Protein 6TOC (pdb70)

Secondary structure (P-SEA, 3-state):
caaaaaaaaaaaaaaaaaaaaaaaaaaaaaaaaaaaaaaaaac/caaaaaaaaaaaaaaaaaaaaaaaaaaaaaaaaaaaaaaaaacc

Structure (mmCIF, N/CA/C/O backbone):
data_6TOC
#
_entry.id   6TOC
#
_cell.length_a   31.523
_cell.length_b   31.523
_cell.length_c   81.599
_cell.angle_alpha   90.000
_cell.angle_beta   90.000
_cell.angle_gamma   90.000
#
_symmetry.space_group_name_H-M   'P 42'
#
loop_
_entity.id
_entity.type
_entity.pdbx_description
1 polymer 'Protein PHOSPHATE STARVATION RESPONSE 1'
2 water water
#
loop_
_atom_site.group_PDB
_atom_site.id
_atom_site.type_symbol
_atom_site.label_atom_id
_atom_site.label_alt_id
_atom_site.label_comp_id
_atom_site.label_asym_id
_atom_site.label_entity_id
_atom_site.label_seq_id
_atom_site.pdbx_PDB_ins_code
_atom_site.Cartn_x
_atom_site.Cartn_y
_atom_site.Cartn_z
_atom_site.occupancy
_atom_site.B_iso_or_equiv
_atom_site.auth_seq_id
_atom_site.auth_comp_id
_atom_site.auth_asym_id
_atom_site.auth_atom_id
_atom_site.pdbx_PDB_model_num
ATOM 1 N N . GLY A 1 34 ? 22.144 2.184 -29.220 1.000 45.365 312 GLY AAA N 1
ATOM 2 C CA . GLY A 1 34 ? 20.907 2.297 -28.410 1.000 44.367 312 GLY AAA CA 1
ATOM 3 C C . GLY A 1 34 ? 20.824 1.239 -27.319 1.000 44.026 312 GLY AAA C 1
ATOM 4 O O . GLY A 1 34 ? 20.966 1.591 -26.134 1.000 42.626 312 GLY AAA O 1
ATOM 5 N N . ILE A 1 35 ? 20.553 -0.013 -27.695 1.000 42.316 313 ILE AAA N 1
ATOM 6 C CA . ILE A 1 35 ? 20.210 -1.105 -26.733 1.000 42.383 313 ILE AAA CA 1
ATOM 7 C C . ILE A 1 35 ? 21.436 -1.444 -25.882 1.000 37.406 313 ILE AAA C 1
ATOM 8 O O . ILE A 1 35 ? 21.269 -1.734 -24.685 1.000 35.457 313 ILE AAA O 1
ATOM 13 N N . THR A 1 36 ? 22.626 -1.412 -26.475 1.000 37.578 314 THR AAA N 1
ATOM 14 C CA . THR A 1 36 ? 23.910 -1.721 -25.791 1.000 39.885 314 THR AAA CA 1
ATOM 15 C C . THR A 1 36 ? 24.030 -0.847 -24.540 1.000 37.602 314 THR AAA C 1
ATOM 16 O O . THR A 1 36 ? 24.324 -1.387 -23.457 1.000 35.057 314 THR AAA O 1
ATOM 20 N N . GLU A 1 37 ? 23.798 0.461 -24.691 1.000 35.662 315 GLU AAA N 1
ATOM 21 C CA . GLU A 1 37 ? 23.915 1.457 -23.599 1.000 34.379 315 GLU AAA CA 1
ATOM 22 C C . GLU A 1 37 ? 22.796 1.225 -22.573 1.000 32.817 315 GLU AAA C 1
ATOM 23 O O . GLU A 1 37 ? 23.086 1.275 -21.387 1.000 29.855 315 GLU AAA O 1
ATOM 29 N N . ALA A 1 38 ? 21.570 0.933 -23.004 1.000 32.766 316 ALA AAA N 1
ATOM 30 C CA . ALA A 1 38 ? 20.446 0.640 -22.083 1.000 33.526 316 ALA AAA CA 1
ATOM 31 C C . ALA A 1 38 ? 20.825 -0.542 -21.173 1.000 32.711 316 ALA AAA C 1
ATOM 32 O O . ALA A 1 38 ? 20.553 -0.493 -19.948 1.000 31.813 316 ALA AAA O 1
ATOM 34 N N . LEU A 1 39 ? 21.469 -1.563 -21.740 1.000 33.846 317 LEU AAA N 1
ATOM 35 C CA . LEU A 1 39 ? 21.894 -2.780 -21.001 1.000 36.315 317 LEU AAA CA 1
ATOM 36 C C . LEU A 1 39 ? 23.005 -2.425 -20.015 1.000 35.467 317 LEU AAA C 1
ATOM 37 O O . LEU A 1 39 ? 22.947 -2.916 -18.888 1.000 35.908 317 LEU AAA O 1
ATOM 42 N N . ARG A 1 40 ? 23.974 -1.602 -20.427 1.000 36.843 318 ARG AAA N 1
ATOM 43 C CA . ARG A 1 40 ? 25.070 -1.110 -19.552 1.000 37.233 318 ARG AAA CA 1
ATOM 44 C C . ARG A 1 40 ? 24.439 -0.430 -18.328 1.000 34.476 318 ARG AAA C 1
ATOM 45 O O . ARG A 1 40 ? 24.823 -0.767 -17.200 1.000 31.960 318 ARG AAA O 1
ATOM 53 N N . LEU A 1 41 ? 23.492 0.484 -18.548 1.000 32.516 319 LEU AAA N 1
ATOM 54 C CA . LEU A 1 41 ? 22.819 1.232 -17.458 1.000 31.207 319 LEU AAA CA 1
ATOM 55 C C . LEU A 1 41 ? 21.968 0.286 -16.599 1.000 30.460 319 LEU AAA C 1
ATOM 56 O O . LEU A 1 41 ? 21.936 0.487 -15.379 1.000 28.518 319 LEU AAA O 1
ATOM 61 N N . GLN A 1 42 ? 21.321 -0.712 -17.202 1.000 30.527 320 GLN AAA N 1
ATOM 62 C CA . GLN A 1 42 ? 20.537 -1.737 -16.460 1.000 32.223 320 GLN AAA CA 1
ATOM 63 C C . GLN A 1 42 ? 21.455 -2.491 -15.496 1.000 31.491 320 GLN AAA C 1
ATOM 64 O O . GLN A 1 42 ? 21.070 -2.692 -14.331 1.000 32.980 320 GLN AAA O 1
ATOM 70 N N . MET A 1 43 ? 22.639 -2.883 -15.953 1.000 34.362 321 MET AAA N 1
ATOM 71 C CA . MET A 1 43 ? 23.644 -3.621 -15.145 1.000 35.724 321 MET AAA CA 1
ATOM 72 C C . MET A 1 43 ? 24.067 -2.754 -13.947 1.000 32.917 321 MET AAA C 1
ATOM 73 O O . MET A 1 43 ? 24.245 -3.297 -12.858 1.000 29.860 321 MET AAA O 1
ATOM 78 N N . GLU A 1 44 ? 24.187 -1.441 -14.129 1.000 35.509 322 GLU AAA N 1
ATOM 79 C CA . GLU A 1 44 ? 24.599 -0.507 -13.053 1.000 35.385 322 GLU AAA CA 1
ATOM 80 C C . GLU A 1 44 ? 23.461 -0.386 -12.039 1.000 31.092 322 GLU AAA C 1
ATOM 81 O O . GLU A 1 44 ? 23.735 -0.394 -10.837 1.000 31.910 322 GLU AAA O 1
ATOM 87 N N . VAL A 1 45 ? 22.219 -0.303 -12.503 1.000 31.353 323 VAL AAA N 1
ATOM 88 C CA . VAL A 1 45 ? 21.032 -0.343 -11.605 1.000 29.512 323 VAL AAA CA 1
ATOM 89 C C . VAL A 1 45 ? 21.089 -1.625 -10.768 1.000 30.592 323 VAL AAA C 1
ATOM 90 O O . VAL A 1 45 ? 20.927 -1.541 -9.546 1.000 28.489 323 VAL AAA O 1
ATOM 94 N N . GLN A 1 46 ? 21.303 -2.773 -11.403 1.000 33.817 324 GLN AAA N 1
ATOM 95 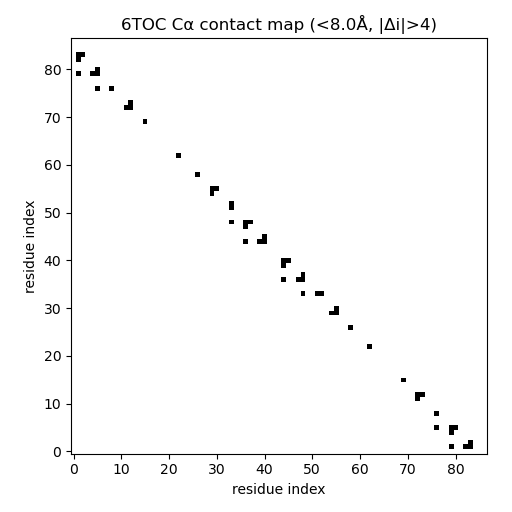C CA . GLN A 1 46 ? 21.242 -4.090 -10.723 1.000 33.554 324 GLN AAA CA 1
ATOM 96 C C . GLN A 1 46 ? 22.434 -4.209 -9.769 1.000 34.059 324 GLN AAA C 1
ATOM 97 O O . GLN A 1 46 ? 22.251 -4.785 -8.709 1.000 33.765 324 GLN AAA O 1
ATOM 103 N N . LYS A 1 47 ? 23.602 -3.670 -10.119 1.000 38.962 325 LYS AAA N 1
ATOM 104 C CA . LYS A 1 47 ? 24.767 -3.597 -9.190 1.000 41.096 325 LYS AAA CA 1
ATOM 105 C C . LYS A 1 47 ? 24.365 -2.866 -7.904 1.000 41.358 325 LYS AAA C 1
ATOM 106 O O . LYS A 1 47 ? 24.657 -3.379 -6.804 1.000 40.954 325 LYS AAA O 1
ATOM 112 N N . GLN A 1 48 ? 23.764 -1.681 -8.038 1.000 42.068 326 GLN AAA N 1
ATOM 113 C CA . GLN A 1 48 ? 23.319 -0.833 -6.897 1.000 42.372 326 GLN AAA CA 1
ATOM 114 C C . GLN A 1 48 ? 22.249 -1.590 -6.102 1.000 39.737 326 GLN AAA C 1
ATOM 115 O O . GLN A 1 48 ? 22.278 -1.524 -4.861 1.000 38.034 326 GLN AAA O 1
ATOM 121 N N . LEU A 1 49 ? 21.331 -2.266 -6.793 1.000 36.710 327 LEU AAA N 1
ATOM 122 C CA . LEU A 1 49 ? 20.268 -3.069 -6.136 1.000 37.324 327 LEU AAA CA 1
ATOM 123 C C . LEU A 1 49 ? 20.932 -4.093 -5.217 1.000 37.014 327 LEU AAA C 1
ATOM 124 O O . LEU A 1 49 ? 20.504 -4.211 -4.061 1.000 36.688 327 LEU AAA O 1
ATOM 129 N N . HIS A 1 50 ? 21.953 -4.797 -5.701 1.000 40.887 328 HIS AAA N 1
ATOM 130 C CA . HIS A 1 50 ? 22.609 -5.875 -4.917 1.000 46.025 328 HIS AAA CA 1
ATOM 131 C C . HIS A 1 50 ? 23.245 -5.269 -3.657 1.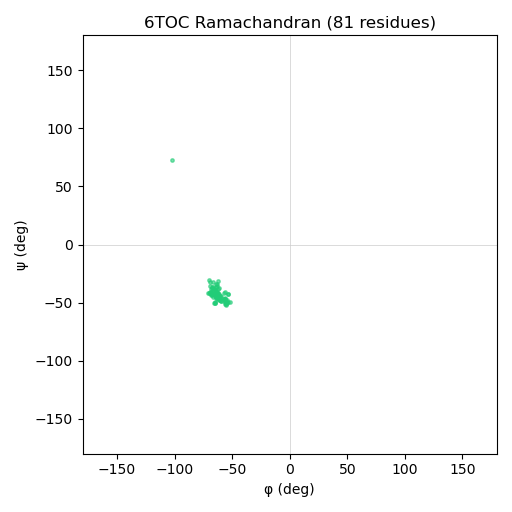000 45.365 328 HIS AAA C 1
ATOM 132 O O . HIS A 1 50 ? 23.124 -5.883 -2.583 1.000 48.491 328 HIS AAA O 1
ATOM 139 N N . GLU A 1 51 ? 23.870 -4.096 -3.772 1.000 48.847 329 GLU AAA N 1
ATOM 140 C CA . GLU A 1 51 ? 24.485 -3.400 -2.615 1.000 46.239 329 GLU AAA CA 1
ATOM 141 C C . GLU A 1 51 ? 23.377 -3.016 -1.629 1.000 46.060 329 GLU AAA C 1
ATOM 142 O O . GLU A 1 51 ? 23.623 -3.103 -0.425 1.000 46.575 329 GLU AAA O 1
ATOM 148 N N . GLN A 1 52 ? 22.194 -2.639 -2.121 1.000 39.003 330 GLN AAA N 1
ATOM 149 C CA . GLN A 1 52 ? 21.033 -2.279 -1.273 1.000 39.188 330 GLN AAA CA 1
ATOM 150 C C . GLN A 1 52 ? 20.578 -3.534 -0.522 1.000 39.198 330 GLN AAA C 1
ATOM 151 O O . GLN A 1 52 ? 20.304 -3.427 0.688 1.000 40.596 330 GLN AAA O 1
ATOM 157 N N . LEU A 1 53 ? 20.533 -4.685 -1.195 1.000 38.653 331 LEU AAA N 1
ATOM 158 C CA . LEU A 1 53 ? 20.085 -5.956 -0.565 1.000 38.484 331 LEU AAA CA 1
ATOM 159 C C . LEU A 1 53 ? 21.047 -6.320 0.572 1.000 38.865 331 LEU AAA C 1
ATOM 160 O O . LEU A 1 53 ? 20.564 -6.703 1.652 1.000 36.086 331 LEU AAA O 1
ATOM 165 N N . GLU A 1 54 ? 22.354 -6.189 0.340 1.000 38.251 332 GLU AAA N 1
ATOM 166 C CA . GLU A 1 54 ? 23.412 -6.507 1.335 1.000 44.235 332 GLU AAA CA 1
ATOM 167 C C . GLU A 1 54 ? 23.271 -5.584 2.552 1.000 43.741 332 GLU AAA C 1
ATOM 168 O O . GLU A 1 54 ? 23.339 -6.082 3.684 1.000 41.498 332 GLU AAA O 1
ATOM 174 N N . ILE A 1 55 ? 23.080 -4.285 2.332 1.000 42.042 333 ILE AAA N 1
ATOM 175 C CA . ILE A 1 55 ? 23.017 -3.297 3.446 1.000 43.702 333 ILE AAA CA 1
ATOM 176 C C . ILE A 1 55 ? 21.710 -3.526 4.206 1.000 43.251 333 ILE AAA C 1
ATOM 177 O O . ILE A 1 55 ? 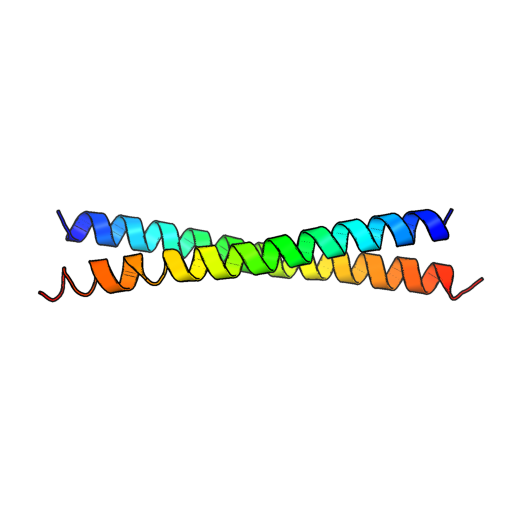21.696 -3.325 5.423 1.000 45.303 333 ILE AAA O 1
ATOM 182 N N . GLN A 1 56 ? 20.668 -3.988 3.515 1.000 40.371 334 GLN AAA N 1
ATOM 183 C CA . GLN A 1 56 ? 19.325 -4.223 4.103 1.000 39.765 334 GLN AAA CA 1
ATOM 184 C C . GLN A 1 56 ? 19.387 -5.404 5.074 1.000 35.329 334 GLN AAA C 1
ATOM 185 O O . GLN A 1 56 ? 18.773 -5.320 6.138 1.000 31.446 334 GLN AAA O 1
ATOM 191 N N . ARG A 1 57 ? 20.107 -6.465 4.717 1.000 37.111 335 ARG AAA N 1
ATOM 192 C CA . ARG A 1 57 ? 20.300 -7.644 5.601 1.000 39.815 335 ARG AAA CA 1
ATOM 193 C C . ARG A 1 57 ? 21.095 -7.230 6.846 1.000 35.671 335 A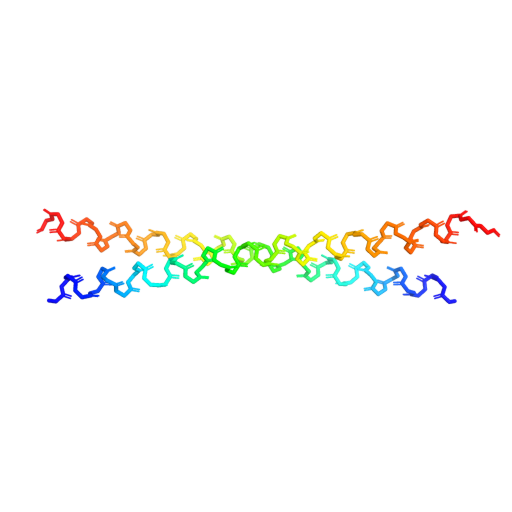RG AAA C 1
ATOM 194 O O . ARG A 1 57 ? 20.747 -7.699 7.932 1.000 34.401 335 ARG AAA O 1
ATOM 202 N N . ASN A 1 58 ? 22.096 -6.356 6.704 1.000 34.991 336 ASN AAA N 1
ATOM 203 C CA . ASN A 1 58 ? 22.900 -5.821 7.837 1.000 34.389 336 ASN AAA CA 1
ATOM 204 C C . ASN A 1 58 ? 21.985 -5.024 8.772 1.000 30.582 336 ASN AAA C 1
ATOM 205 O O . ASN A 1 58 ? 22.040 -5.243 9.993 1.000 30.348 336 ASN AAA O 1
ATOM 210 N N . LEU A 1 59 ? 21.158 -4.145 8.208 1.000 28.914 337 LEU AAA N 1
ATOM 211 C CA . LEU A 1 59 ? 20.179 -3.333 8.976 1.000 28.627 337 LEU AAA CA 1
ATOM 212 C C . LEU A 1 59 ? 19.222 -4.277 9.714 1.000 27.472 337 LEU AAA C 1
ATOM 213 O O . LEU A 1 59 ? 19.018 -4.075 10.932 1.000 26.373 337 LEU AAA O 1
ATOM 218 N N . GLN A 1 60 ? 18.663 -5.264 9.010 1.000 28.666 338 GLN AAA N 1
ATOM 219 C CA . GLN A 1 60 ? 17.748 -6.269 9.605 1.000 29.569 338 GLN AAA CA 1
ATOM 220 C C . GLN A 1 60 ? 18.417 -6.931 10.813 1.000 31.133 338 GLN AAA C 1
ATOM 221 O O . GLN A 1 60 ? 17.734 -7.094 11.835 1.000 27.317 338 GLN AAA O 1
ATOM 227 N N . LEU A 1 61 ? 19.703 -7.274 10.700 1.000 32.575 339 LEU AAA N 1
ATOM 228 C CA . LEU A 1 61 ? 20.464 -7.999 11.752 1.000 35.896 339 LEU AAA CA 1
ATOM 229 C C . LEU A 1 61 ? 20.612 -7.106 12.983 1.000 32.745 339 LEU AAA C 1
ATOM 230 O O . LEU A 1 61 ? 20.394 -7.616 14.096 1.000 31.799 339 LEU AAA O 1
ATOM 235 N N . ARG A 1 62 ? 20.967 -5.831 12.791 1.000 32.778 340 ARG AAA N 1
ATOM 236 C CA . ARG A 1 62 ? 21.165 -4.867 13.901 1.000 33.777 340 ARG AAA CA 1
ATOM 237 C C . ARG A 1 62 ? 19.831 -4.666 14.624 1.000 30.529 340 ARG AAA C 1
ATOM 238 O O . ARG A 1 62 ? 19.827 -4.645 15.880 1.000 30.895 340 ARG AAA O 1
ATOM 246 N N . ILE A 1 63 ? 18.748 -4.513 13.855 1.000 31.938 341 ILE AAA N 1
ATOM 247 C CA . ILE A 1 63 ? 17.373 -4.306 14.397 1.000 30.253 341 ILE AAA CA 1
ATOM 248 C C . ILE A 1 63 ? 16.959 -5.556 15.182 1.000 29.550 341 ILE AAA C 1
ATOM 249 O O . ILE A 1 63 ? 16.422 -5.406 16.295 1.000 28.811 341 ILE AAA O 1
ATOM 254 N N . GLU A 1 64 ? 17.196 -6.743 14.629 1.000 29.516 342 GLU AAA N 1
ATOM 255 C CA A GLU A 1 64 ? 16.809 -8.027 15.269 0.800 30.168 342 GLU AAA CA 1
ATOM 256 C CA B GLU A 1 64 ? 16.810 -8.031 15.263 0.200 28.599 342 GLU AAA CA 1
ATOM 257 C C . GLU A 1 64 ? 17.612 -8.206 16.558 1.000 28.852 342 GLU AAA C 1
ATOM 258 O O . GLU A 1 64 ? 17.014 -8.613 17.569 1.000 27.340 342 GLU AAA O 1
ATOM 269 N N . GLU A 1 65 ? 18.909 -7.879 16.529 1.000 30.217 343 GLU AAA N 1
ATOM 270 C CA . GLU A 1 65 ? 19.777 -7.947 17.732 1.000 30.339 343 GLU AAA CA 1
ATOM 271 C C . GLU A 1 65 ? 19.246 -7.019 18.828 1.000 33.470 343 GLU AAA C 1
ATOM 272 O O . GLU A 1 65 ? 19.153 -7.474 19.987 1.000 32.351 343 GLU AAA O 1
ATOM 278 N N . GLN A 1 66 ? 18.925 -5.766 18.490 1.000 37.634 344 GLN AAA N 1
ATOM 279 C CA . GLN A 1 66 ? 18.348 -4.801 19.461 1.000 38.534 344 GLN AAA CA 1
ATOM 280 C C . GLN A 1 66 ? 17.058 -5.375 20.062 1.000 34.531 344 GLN AAA C 1
ATOM 281 O O . GLN A 1 66 ? 16.898 -5.276 21.288 1.000 32.689 344 GLN AAA O 1
ATOM 287 N N . GLY A 1 67 ? 16.164 -5.902 19.223 1.000 32.484 345 GLY AAA N 1
ATOM 288 C CA . GLY A 1 67 ? 14.880 -6.493 19.657 1.000 31.755 345 GLY AAA CA 1
ATOM 289 C C . GLY A 1 67 ? 15.082 -7.622 20.652 1.000 31.231 345 GLY AAA C 1
ATOM 290 O O . GLY A 1 67 ? 14.405 -7.654 21.703 1.000 34.175 345 GLY AAA O 1
ATOM 291 N N . LYS A 1 68 ? 16.008 -8.529 20.349 1.000 34.593 346 LYS AAA N 1
ATOM 292 C CA . LYS A 1 68 ? 16.337 -9.683 21.222 1.000 34.048 346 LYS AAA CA 1
ATOM 293 C C . LYS A 1 68 ? 16.863 -9.166 22.561 1.000 30.957 346 LYS AAA C 1
ATOM 294 O O . LYS A 1 68 ? 16.457 -9.699 23.599 1.000 28.317 346 LYS AAA O 1
ATOM 300 N N . TYR A 1 69 ? 17.722 -8.146 22.550 1.000 32.159 347 TYR AAA N 1
ATOM 301 C CA . TYR A 1 69 ? 18.301 -7.572 23.787 1.000 29.145 347 TYR AAA CA 1
ATOM 302 C C . TYR A 1 69 ? 17.203 -6.920 24.639 1.000 31.879 347 TYR AAA C 1
ATOM 303 O O . TYR A 1 69 ? 17.101 -7.227 25.852 1.000 31.120 347 TYR AAA O 1
ATOM 312 N N . LEU A 1 70 ? 16.383 -6.058 24.029 1.000 31.071 348 LEU AAA N 1
ATOM 313 C CA . LEU A 1 70 ? 15.235 -5.408 24.720 1.000 30.844 348 LEU AAA CA 1
ATOM 314 C C . LEU A 1 70 ? 14.340 -6.481 25.349 1.000 28.870 348 LEU AAA C 1
ATOM 315 O O . LEU A 1 70 ? 13.994 -6.334 26.536 1.000 28.434 348 LEU AAA O 1
ATOM 320 N N . GLN A 1 71 ? 13.999 -7.523 24.596 1.000 30.354 349 GLN AAA N 1
ATOM 321 C CA . GLN A 1 71 ? 13.127 -8.628 25.074 1.000 32.990 349 GLN AAA CA 1
ATOM 322 C C . GLN A 1 71 ? 13.806 -9.306 26.271 1.000 34.673 349 GLN AAA C 1
ATOM 323 O O . GLN A 1 71 ? 13.130 -9.549 27.295 1.000 31.955 349 GLN AAA O 1
ATOM 329 N N . MET A 1 72 ? 15.106 -9.590 26.157 1.000 36.314 350 MET AAA N 1
ATOM 330 C CA A MET A 1 72 ? 15.890 -10.234 27.239 0.800 37.704 350 MET AAA CA 1
ATOM 331 C CA B MET A 1 72 ? 15.891 -10.237 27.240 0.200 37.001 350 MET AAA CA 1
ATOM 332 C C . MET A 1 72 ? 15.751 -9.407 28.521 1.000 38.720 350 MET AAA C 1
ATOM 333 O O . MET A 1 72 ? 15.419 -9.993 29.564 1.000 37.683 350 MET AAA O 1
ATOM 342 N N . MET A 1 73 ? 15.982 -8.096 28.433 1.000 39.258 351 MET AAA N 1
ATOM 343 C CA . MET A 1 73 ? 15.978 -7.182 29.604 1.000 41.421 351 MET AAA CA 1
ATOM 344 C C . MET A 1 73 ? 14.571 -7.068 30.194 1.000 41.453 351 MET AAA C 1
ATOM 345 O O . MET A 1 73 ? 14.461 -6.907 31.428 1.000 40.898 351 MET AAA O 1
ATOM 350 N N . PHE A 1 74 ? 13.542 -7.170 29.357 1.000 46.324 352 PHE AAA N 1
ATOM 351 C CA . PHE A 1 74 ? 12.126 -7.187 29.806 1.000 47.838 352 PHE AAA CA 1
ATOM 352 C C . PHE A 1 74 ? 11.883 -8.448 30.640 1.000 49.185 352 PHE AAA C 1
ATOM 353 O O . PHE A 1 74 ? 11.345 -8.337 31.759 1.000 47.134 352 PHE AAA O 1
ATOM 361 N N . GLU A 1 75 ? 12.290 -9.603 30.108 1.000 51.803 353 GLU AAA N 1
ATOM 362 C CA . GLU A 1 75 ? 12.141 -10.929 30.762 1.000 54.403 353 GLU AAA CA 1
ATOM 363 C C . GLU A 1 75 ? 12.947 -10.944 32.071 1.000 53.179 353 GLU AAA C 1
ATOM 364 O O . GLU A 1 75 ? 12.511 -11.620 33.016 1.000 54.213 353 GLU AAA O 1
ATOM 370 N N . LYS A 1 76 ? 14.062 -10.204 32.131 1.000 50.682 354 LYS AAA N 1
ATOM 37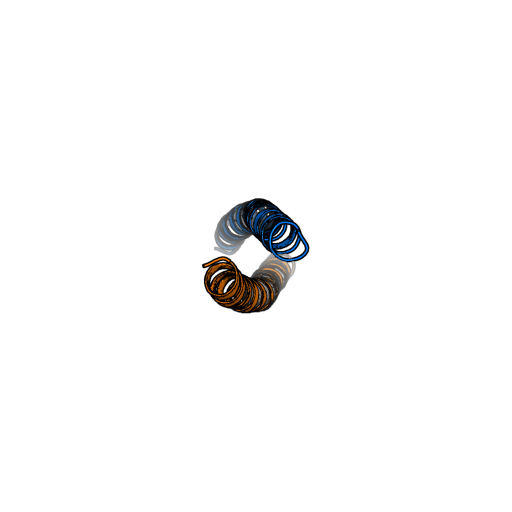1 C CA . LYS A 1 76 ? 14.889 -10.000 33.354 1.000 50.837 354 LYS AAA CA 1
ATOM 372 C C . LYS A 1 76 ? 14.575 -8.627 33.968 1.000 53.384 354 LYS AAA C 1
ATOM 373 O O . LYS A 1 76 ? 13.464 -8.271 34.375 1.000 52.316 354 LYS AAA O 1
ATOM 379 N N . GLY B 1 34 ? 9.179 2.121 31.298 1.000 56.255 312 GLY BBB N 1
ATOM 380 C CA . GLY B 1 34 ? 10.495 2.314 30.621 1.000 55.905 312 GLY BBB CA 1
ATOM 381 C C . GLY B 1 34 ? 10.732 1.295 29.517 1.000 53.792 312 GLY BBB C 1
ATOM 382 O O . GLY B 1 34 ? 10.619 1.651 28.329 1.000 54.111 312 GLY BBB O 1
ATOM 383 N N . ILE B 1 35 ? 11.040 0.052 29.888 1.000 51.634 313 ILE BBB N 1
ATOM 384 C CA . ILE B 1 35 ? 11.374 -1.042 28.925 1.000 49.898 313 ILE BBB CA 1
ATOM 385 C C . ILE B 1 35 ? 10.137 -1.377 28.079 1.000 45.771 313 ILE BBB C 1
ATOM 386 O O . ILE B 1 35 ? 10.298 -1.660 26.879 1.000 42.706 313 ILE BBB O 1
ATOM 391 N N . THR B 1 36 ? 8.950 -1.358 28.687 1.000 42.678 314 THR BBB N 1
ATOM 392 C CA . THR B 1 36 ? 7.658 -1.641 28.007 1.000 42.799 314 THR BBB CA 1
ATOM 393 C C . THR B 1 36 ? 7.537 -0.759 26.756 1.000 40.776 314 THR BBB C 1
ATOM 394 O O . THR B 1 36 ? 7.226 -1.292 25.670 1.000 36.407 314 THR BBB O 1
ATOM 398 N N . GLU B 1 37 ? 7.785 0.541 26.897 1.000 37.890 315 GLU BBB N 1
ATOM 399 C CA . GLU B 1 37 ? 7.653 1.542 25.808 1.000 35.805 315 GLU BBB CA 1
ATOM 400 C C . GLU B 1 37 ? 8.762 1.306 24.769 1.000 33.477 315 GLU BBB C 1
ATOM 401 O O . GLU B 1 37 ? 8.460 1.358 23.579 1.000 32.705 315 GLU BBB O 1
ATOM 407 N N . ALA B 1 38 ? 9.995 1.021 25.190 1.000 31.232 316 ALA BBB N 1
ATOM 408 C CA . ALA B 1 38 ? 11.103 0.708 24.258 1.000 31.106 316 ALA BBB CA 1
ATOM 409 C C . ALA B 1 38 ? 10.696 -0.472 23.363 1.000 29.451 316 ALA BBB C 1
ATOM 410 O O . ALA B 1 38 ? 10.959 -0.438 22.149 1.000 28.943 316 ALA BBB O 1
ATOM 412 N N . LEU B 1 39 ? 10.044 -1.479 23.938 1.000 30.952 317 LEU BBB N 1
ATOM 413 C CA . LEU B 1 39 ? 9.613 -2.702 23.206 1.000 31.848 317 LEU BBB CA 1
ATOM 414 C C . LEU B 1 39 ? 8.484 -2.353 22.234 1.000 29.976 317 LEU BBB C 1
ATOM 415 O O . LEU B 1 39 ? 8.525 -2.853 21.104 1.000 29.616 317 LEU BBB O 1
ATOM 420 N N . ARG B 1 40 ? 7.532 -1.514 22.647 1.000 29.208 318 ARG BBB N 1
ATOM 421 C CA . ARG B 1 40 ? 6.451 -1.024 21.758 1.000 30.539 318 ARG BBB CA 1
ATOM 422 C C . ARG B 1 40 ? 7.078 -0.349 20.527 1.000 28.300 318 ARG BBB C 1
ATOM 423 O O . ARG B 1 40 ? 6.707 -0.692 19.395 1.000 25.771 318 ARG BBB O 1
ATOM 431 N N . LEU B 1 41 ? 8.037 0.551 20.740 1.000 29.819 319 LEU BBB N 1
ATOM 432 C CA . LEU B 1 41 ? 8.718 1.288 19.649 1.000 29.683 319 LEU BBB CA 1
ATOM 433 C C . LEU B 1 41 ? 9.568 0.325 18.806 1.000 32.166 319 LEU BBB C 1
ATOM 434 O O . LEU B 1 41 ? 9.604 0.516 17.589 1.000 33.423 319 LEU BBB O 1
ATOM 439 N N . GLN B 1 42 ? 10.199 -0.681 19.417 1.000 34.593 320 GLN BBB N 1
ATOM 440 C CA . GLN B 1 42 ? 10.971 -1.726 18.689 1.000 32.991 320 GLN BBB CA 1
ATOM 441 C C . GLN B 1 42 ? 10.042 -2.465 17.717 1.000 33.819 320 GLN BBB C 1
ATOM 442 O O . GLN B 1 42 ? 10.428 -2.688 16.561 1.000 29.593 320 GLN BBB O 1
ATOM 448 N N . MET B 1 43 ? 8.848 -2.827 18.166 1.000 37.195 321 MET BBB N 1
ATOM 449 C CA . MET B 1 43 ? 7.855 -3.552 17.341 1.000 39.208 321 MET BBB CA 1
ATOM 450 C C . MET B 1 43 ? 7.424 -2.678 16.150 1.000 37.441 321 MET BBB C 1
ATOM 451 O O . MET B 1 43 ? 7.230 -3.223 15.058 1.000 34.617 321 MET BBB O 1
ATOM 456 N N . GLU B 1 44 ? 7.318 -1.359 16.338 1.000 34.039 322 GLU BBB N 1
ATOM 457 C CA . GLU B 1 44 ? 6.941 -0.408 15.260 1.000 35.711 322 GLU BBB CA 1
ATOM 458 C C . GLU B 1 44 ? 8.085 -0.344 14.243 1.000 31.501 322 GLU BBB C 1
ATOM 459 O O . GLU B 1 44 ? 7.807 -0.377 13.039 1.000 32.460 322 GLU BBB O 1
ATOM 465 N N . VAL B 1 45 ? 9.328 -0.275 14.715 1.000 33.386 323 VAL BBB N 1
ATOM 466 C CA . VAL B 1 45 ? 10.528 -0.341 13.834 1.000 31.799 323 VAL BBB CA 1
ATOM 467 C C . VAL B 1 45 ? 10.445 -1.622 12.995 1.000 34.003 323 VAL BBB C 1
ATOM 468 O O . VAL B 1 45 ? 10.597 -1.524 11.770 1.000 35.668 323 VAL BBB O 1
ATOM 472 N N . GLN B 1 46 ? 10.213 -2.770 13.632 1.000 34.924 324 GLN BBB N 1
ATOM 473 C CA . GLN B 1 46 ? 10.267 -4.097 12.971 1.000 33.362 324 GLN BBB CA 1
ATOM 474 C C . GLN B 1 46 ? 9.108 -4.201 11.985 1.000 32.477 324 GLN BBB C 1
ATOM 475 O O . GLN B 1 46 ? 9.331 -4.765 10.917 1.000 32.289 324 GLN BBB O 1
ATOM 481 N N . LYS B 1 47 ? 7.927 -3.672 12.329 1.000 34.108 325 LYS BBB N 1
ATOM 482 C CA . LYS B 1 47 ? 6.773 -3.610 11.392 1.000 37.036 325 LYS BBB CA 1
ATOM 483 C C . LYS B 1 47 ? 7.190 -2.890 10.103 1.000 35.044 325 LYS BBB C 1
ATOM 484 O O . LYS B 1 47 ? 6.922 -3.411 8.997 1.000 34.153 325 LYS BBB O 1
ATOM 490 N N . GLN B 1 48 ? 7.769 -1.698 10.245 1.000 34.935 326 GLN BBB N 1
ATOM 491 C CA . GLN B 1 48 ? 8.187 -0.847 9.103 1.000 33.921 326 GLN BBB CA 1
ATOM 492 C C . GLN B 1 48 ? 9.294 -1.545 8.324 1.000 33.476 326 GLN BBB C 1
ATOM 493 O O . GLN B 1 48 ? 9.265 -1.475 7.077 1.000 34.000 326 GLN BBB O 1
ATOM 499 N N . LEU B 1 49 ? 10.223 -2.200 9.019 1.000 34.422 327 LEU BBB N 1
ATOM 500 C CA . LEU B 1 49 ? 11.313 -2.980 8.374 1.000 33.445 327 LEU BBB CA 1
ATOM 501 C C . LEU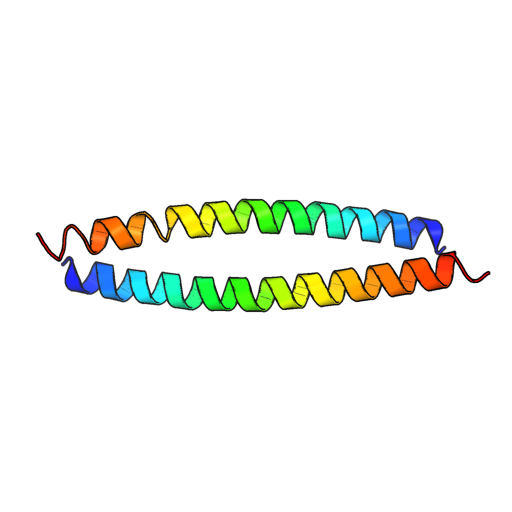 B 1 49 ? 10.675 -3.995 7.430 1.000 33.106 327 LEU BBB C 1
ATOM 502 O O . LEU B 1 49 ? 11.104 -4.084 6.271 1.000 34.663 327 LEU BBB O 1
ATOM 507 N N . HIS B 1 50 ? 9.672 -4.732 7.903 1.000 34.843 328 HIS BBB N 1
ATOM 508 C CA . HIS B 1 50 ? 9.069 -5.825 7.104 1.000 35.702 328 HIS BBB CA 1
ATOM 509 C C . HIS B 1 50 ? 8.404 -5.246 5.856 1.000 37.624 328 HIS BBB C 1
ATOM 510 O O . HIS B 1 50 ? 8.575 -5.856 4.792 1.000 34.987 328 HIS BBB O 1
ATOM 517 N N . GLU B 1 51 ? 7.733 -4.096 5.975 1.000 37.608 329 GLU BBB N 1
ATOM 518 C CA . GLU B 1 51 ? 7.099 -3.402 4.824 1.000 37.693 329 GLU BBB CA 1
ATOM 519 C C . GLU B 1 51 ? 8.197 -3.011 3.827 1.000 36.443 329 GLU BBB C 1
ATOM 520 O O . GLU B 1 51 ? 7.953 -3.142 2.627 1.000 31.903 329 GLU BBB O 1
ATOM 526 N N . GLN B 1 52 ? 9.367 -2.585 4.319 1.000 34.805 330 GLN BBB N 1
ATOM 527 C CA . GLN B 1 52 ? 10.513 -2.188 3.465 1.000 38.374 330 GLN BBB CA 1
ATOM 528 C C . GLN B 1 52 ? 11.015 -3.428 2.721 1.000 36.024 330 GLN BBB C 1
ATOM 529 O O . GLN B 1 52 ? 11.289 -3.325 1.509 1.000 34.230 330 GLN BBB O 1
ATOM 535 N N . LEU B 1 53 ? 11.109 -4.567 3.407 1.000 37.567 331 LEU BBB N 1
ATOM 536 C CA . LEU B 1 53 ? 11.631 -5.817 2.791 1.000 34.167 331 LEU BBB CA 1
ATOM 537 C C . LEU B 1 53 ? 10.686 -6.253 1.670 1.000 34.537 331 LEU BBB C 1
ATOM 538 O O . LEU B 1 53 ? 11.191 -6.624 0.593 1.000 33.367 331 LEU BBB O 1
ATOM 543 N N . GLU B 1 54 ? 9.370 -6.191 1.900 1.000 36.050 332 GLU BBB N 1
ATOM 544 C CA . GLU B 1 54 ? 8.324 -6.577 0.913 1.000 36.548 332 GLU BBB CA 1
ATOM 545 C C . GLU B 1 54 ? 8.440 -5.675 -0.321 1.000 34.964 332 GLU BBB C 1
ATOM 546 O O . GLU B 1 54 ? 8.391 -6.198 -1.450 1.000 28.659 332 GLU BBB O 1
ATOM 552 N N . ILE B 1 55 ? 8.568 -4.362 -0.123 1.000 33.071 333 ILE BBB N 1
ATOM 553 C CA . ILE B 1 55 ? 8.585 -3.389 -1.248 1.000 34.946 333 ILE BBB CA 1
ATOM 554 C C . ILE B 1 55 ? 9.893 -3.589 -2.023 1.000 36.533 333 ILE BBB C 1
ATOM 555 O O . ILE B 1 55 ? 9.878 -3.439 -3.252 1.000 36.658 333 ILE BBB O 1
ATOM 560 N N . GLN B 1 56 ? 10.964 -3.968 -1.326 1.000 37.670 334 GLN BBB N 1
ATOM 561 C CA . GLN B 1 56 ? 12.313 -4.164 -1.918 1.000 39.304 334 GLN BBB CA 1
ATOM 562 C C . GLN B 1 56 ? 12.302 -5.361 -2.874 1.000 39.415 334 GLN BBB C 1
ATOM 563 O O . GLN B 1 56 ? 12.921 -5.268 -3.950 1.000 39.475 334 GLN BBB O 1
ATOM 569 N N . ARG B 1 57 ? 11.641 -6.456 -2.492 1.000 42.012 335 ARG BBB N 1
ATOM 570 C CA . ARG B 1 57 ? 11.527 -7.679 -3.335 1.000 43.006 335 ARG BBB CA 1
ATOM 571 C C . ARG B 1 57 ? 10.736 -7.331 -4.604 1.000 41.136 335 ARG BBB C 1
ATOM 572 O O . ARG B 1 57 ? 11.120 -7.802 -5.686 1.000 40.019 335 ARG BBB O 1
ATOM 580 N N . ASN B 1 58 ? 9.674 -6.530 -4.473 1.000 40.226 336 ASN BBB N 1
ATOM 581 C CA . ASN B 1 58 ? 8.830 -6.086 -5.612 1.000 41.381 336 ASN BBB CA 1
ATOM 582 C C . ASN B 1 58 ? 9.681 -5.232 -6.560 1.000 37.455 336 ASN BBB C 1
ATOM 583 O O . ASN B 1 58 ? 9.617 -5.461 -7.775 1.000 38.852 336 ASN BBB O 1
ATOM 588 N N . LEU B 1 59 ? 10.458 -4.298 -6.018 1.000 37.284 337 LEU BBB N 1
ATOM 589 C CA . LEU B 1 59 ? 11.381 -3.443 -6.810 1.000 38.656 337 LEU BBB CA 1
ATOM 590 C C . LEU B 1 59 ? 12.390 -4.334 -7.545 1.000 37.364 337 LEU BBB C 1
ATOM 591 O O . LEU B 1 59 ? 12.566 -4.143 -8.758 1.000 35.014 337 LEU BBB O 1
ATOM 596 N N . GLN B 1 60 ? 13.015 -5.281 -6.845 1.000 38.915 338 GLN BBB N 1
ATOM 597 C CA . GLN B 1 60 ? 13.978 -6.239 -7.454 1.000 40.142 338 GLN BBB CA 1
ATOM 598 C C . GLN B 1 60 ? 13.317 -6.946 -8.647 1.000 40.814 338 GLN BBB C 1
ATOM 599 O O . GLN B 1 60 ? 13.988 -7.099 -9.688 1.000 44.187 338 GLN BBB O 1
ATOM 605 N N . LEU B 1 61 ? 12.055 -7.362 -8.505 1.000 40.100 339 LEU BBB N 1
ATOM 606 C CA . LEU B 1 61 ? 11.327 -8.133 -9.546 1.000 38.369 339 LEU BBB CA 1
ATOM 607 C C . LEU B 1 61 ? 11.076 -7.243 -10.771 1.000 34.798 339 LEU BBB C 1
ATOM 608 O O . LEU B 1 61 ? 11.294 -7.733 -11.888 1.000 32.981 339 LEU BBB O 1
ATOM 613 N N . ARG B 1 62 ? 10.656 -5.990 -10.573 1.000 34.446 340 ARG BBB N 1
ATOM 614 C CA . ARG B 1 62 ? 10.407 -5.021 -11.671 1.000 36.025 340 ARG BBB CA 1
ATOM 615 C C . ARG B 1 62 ? 11.716 -4.760 -12.420 1.000 33.695 340 ARG BBB C 1
ATOM 616 O O . ARG B 1 62 ? 11.697 -4.706 -13.669 1.000 34.205 340 ARG BBB O 1
ATOM 624 N N . ILE B 1 63 ? 12.808 -4.572 -11.681 1.000 33.052 341 ILE BBB N 1
ATOM 625 C CA . ILE B 1 63 ? 14.156 -4.299 -12.262 1.000 30.177 341 ILE BBB CA 1
ATOM 626 C C . ILE B 1 63 ? 14.605 -5.532 -13.057 1.000 30.148 341 ILE BBB C 1
ATOM 627 O O . ILE B 1 63 ? 15.110 -5.377 -14.170 1.000 30.908 341 ILE BBB O 1
ATOM 632 N N . GLU B 1 64 ? 14.416 -6.729 -12.512 1.000 33.404 342 GLU BBB N 1
ATOM 633 C CA . GLU B 1 64 ? 14.829 -7.994 -13.171 1.000 33.361 342 GLU BBB CA 1
ATOM 634 C C . GLU B 1 64 ? 13.979 -8.213 -14.426 1.000 32.579 342 GLU BBB C 1
ATOM 635 O O . GLU B 1 64 ? 14.540 -8.623 -15.454 1.000 33.146 342 GLU BBB O 1
ATOM 641 N N . GLU B 1 65 ? 12.689 -7.899 -14.368 1.000 32.989 343 GLU BBB N 1
ATOM 642 C CA . GLU B 1 65 ? 11.777 -7.982 -15.540 1.000 31.041 343 GLU BBB CA 1
ATOM 643 C C . GLU B 1 65 ? 12.251 -7.031 -16.645 1.000 29.815 343 GLU BBB C 1
ATOM 644 O O . GLU B 1 65 ? 12.290 -7.454 -17.810 1.000 29.127 343 GLU BBB O 1
ATOM 650 N N . GLN B 1 66 ? 12.560 -5.775 -16.311 1.000 30.166 344 GLN BBB N 1
ATOM 651 C CA . GLN B 1 66 ? 13.107 -4.792 -17.282 1.000 31.613 344 GLN BBB CA 1
ATOM 652 C C . GLN B 1 66 ? 14.381 -5.357 -17.917 1.000 30.807 344 GLN BBB C 1
ATOM 653 O O . GLN B 1 66 ? 14.505 -5.237 -19.138 1.000 30.941 344 GLN BBB O 1
ATOM 659 N N . GLY B 1 67 ? 15.300 -5.897 -17.109 1.000 31.486 345 GLY BBB N 1
ATOM 660 C CA . GLY B 1 67 ? 16.571 -6.493 -17.575 1.000 32.182 345 GLY BBB CA 1
ATOM 661 C C . GLY B 1 67 ? 16.337 -7.613 -18.575 1.000 32.766 345 GLY BBB C 1
ATOM 662 O O . GLY B 1 67 ? 16.979 -7.622 -19.640 1.000 32.634 345 GLY BBB O 1
ATOM 663 N N . LYS B 1 68 ? 15.414 -8.518 -18.266 1.000 37.804 346 LYS BBB N 1
ATOM 664 C CA . LYS B 1 68 ? 15.056 -9.660 -19.147 1.000 38.932 346 LYS BBB CA 1
ATOM 665 C C . LYS B 1 68 ? 14.503 -9.123 -20.470 1.000 36.752 346 LYS BBB C 1
ATOM 666 O O . LYS B 1 68 ? 14.884 -9.642 -21.519 1.000 36.776 346 LYS BBB O 1
ATOM 672 N N . TYR B 1 69 ? 13.653 -8.102 -20.428 1.000 37.459 347 TYR BBB N 1
ATOM 673 C CA . TYR B 1 69 ? 13.048 -7.502 -21.643 1.000 35.537 347 TYR BBB CA 1
ATOM 674 C C . TYR B 1 69 ? 14.126 -6.834 -22.508 1.000 37.080 347 TYR BBB C 1
ATOM 675 O O . TYR B 1 69 ? 14.208 -7.109 -23.724 1.000 35.369 347 TYR BBB O 1
ATOM 684 N N . LEU B 1 70 ? 14.952 -5.982 -21.902 1.000 37.237 348 LEU BBB N 1
ATOM 685 C CA . LEU B 1 70 ? 16.063 -5.297 -22.610 1.000 39.765 348 LEU BBB CA 1
ATOM 686 C C . LEU B 1 70 ? 16.972 -6.349 -23.248 1.000 39.545 348 LEU BBB C 1
ATOM 687 O O . LEU B 1 70 ? 17.313 -6.194 -24.430 1.000 42.808 348 LEU BBB O 1
ATOM 692 N N . GLN B 1 71 ? 17.324 -7.395 -22.507 1.000 40.381 349 GLN BBB N 1
ATOM 693 C CA . GLN B 1 71 ? 18.189 -8.495 -23.005 1.000 43.078 349 GLN BBB CA 1
ATOM 694 C C . GLN B 1 71 ? 17.509 -9.175 -24.195 1.000 43.843 349 GLN BBB C 1
ATOM 695 O O . GLN B 1 71 ? 18.174 -9.405 -25.214 1.000 42.418 349 GLN BBB O 1
ATOM 701 N N . MET B 1 72 ? 16.213 -9.458 -24.083 1.000 46.396 350 MET BBB N 1
ATOM 702 C CA . MET B 1 72 ? 15.422 -10.085 -25.174 1.000 46.087 350 MET BBB CA 1
ATOM 703 C C . MET B 1 72 ? 15.547 -9.237 -26.444 1.000 46.365 350 MET BBB C 1
ATOM 704 O O . MET B 1 72 ? 15.889 -9.818 -27.499 1.000 50.272 350 MET BBB O 1
ATOM 709 N N . MET B 1 73 ? 15.304 -7.927 -26.341 1.000 44.754 351 MET BBB N 1
ATOM 710 C CA . MET B 1 73 ? 15.323 -6.976 -27.485 1.000 46.892 351 MET BBB CA 1
ATOM 711 C C . MET B 1 73 ? 16.733 -6.884 -28.084 1.000 48.083 351 MET BBB C 1
ATOM 712 O O . MET B 1 73 ? 16.843 -6.715 -29.318 1.000 45.777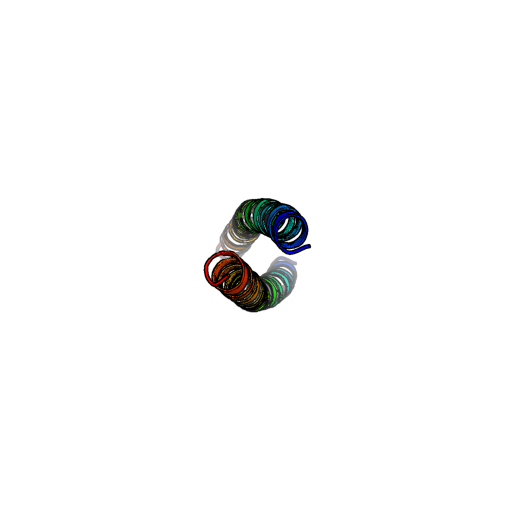 351 MET BBB O 1
ATOM 717 N N . PHE B 1 74 ? 17.770 -7.002 -27.257 1.000 48.654 352 PHE BBB N 1
ATOM 718 C CA . PHE B 1 74 ? 19.183 -7.031 -27.712 1.000 51.276 352 PHE BBB CA 1
ATOM 719 C C . PHE B 1 74 ? 19.416 -8.290 -28.553 1.000 53.811 352 PHE BBB C 1
ATOM 720 O O . PHE B 1 74 ? 19.934 -8.179 -29.676 1.000 55.231 352 PHE BBB O 1
ATOM 728 N N . GLU B 1 75 ? 19.012 -9.446 -28.020 1.000 57.151 353 GLU BBB N 1
ATOM 729 C CA . GLU B 1 75 ? 19.241 -10.783 -28.624 1.000 60.461 353 GLU BBB CA 1
ATOM 730 C C . GLU B 1 75 ? 18.514 -10.888 -29.966 1.000 62.463 353 GLU BBB C 1
ATOM 731 O O . GLU B 1 75 ? 19.060 -11.553 -30.873 1.000 65.767 353 GLU BBB O 1
ATOM 737 N N . LYS B 1 76 ? 17.350 -10.248 -30.095 1.000 60.880 354 LYS BBB N 1
ATOM 738 C CA . LYS B 1 76 ? 16.402 -10.480 -31.215 1.000 64.492 354 LYS BBB CA 1
ATOM 739 C C . LYS B 1 76 ? 16.523 -9.341 -32.237 1.000 62.158 354 LYS BBB C 1
ATOM 740 O O . LYS B 1 76 ? 15.598 -8.510 -32.303 1.000 64.817 354 LYS BBB O 1
ATOM 746 N N . GLN B 1 77 ? 17.616 -9.314 -33.011 1.000 62.078 355 GLN BBB N 1
ATOM 747 C CA . GLN B 1 77 ? 17.860 -8.281 -34.057 1.000 59.149 355 GLN BBB CA 1
ATOM 748 C C . GLN B 1 77 ? 18.992 -8.706 -34.998 1.000 62.917 355 GLN BBB C 1
ATOM 749 O O . GLN B 1 77 ? 19.418 -7.895 -35.835 1.000 64.901 355 GLN BBB O 1
#

Foldseek 3Di:
DVVVVVVVVVVVVVVVVVVVVVVVVVVVVVVVVVVVVVVVVVD/DVVVVVVVVVVVVVVVVVVVVVVVVVVVVVVVVVVVVVVVVVPD

B-factor: me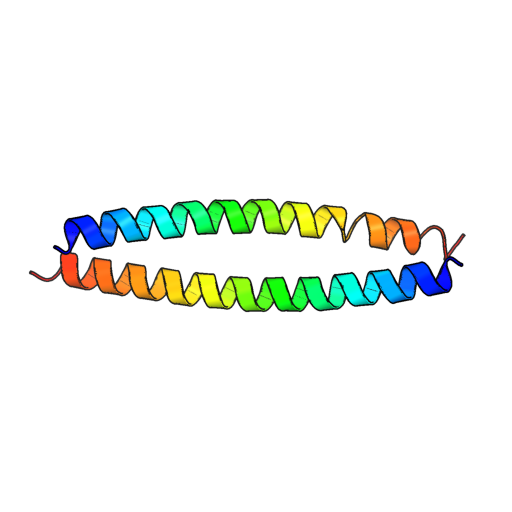an 41.36, std 9.9, range [25.77, 76.84]

Solvent-accessible surface area: 7171 Å² total; per-residue (Å²): 101,44,94,100,32,32,145,100,12,89,66,70,54,105,128,10,125,123,75,47,84,105,17,142,60,88,47,97,152,21,59,89,103,9,154,121,28,71,95,82,109,116,174,91,64,92,77,35,27,120,88,12,121,64,68,52,100,102,9,90,88,67,46,95,112,9,128,63,86,47,96,160,22,54,100,100,11,155,120,30,65,102,83,80,133,168,162

Sequence (87 aa):
GITEALRLQMEVQKQLHEQLEIQRNLQLRIEEEQGKYLQMMMFEKGITEALRLQMEVQKQLHEQLEIQRNLQLRIEEQGKYLQMMFEKQ

Radius of gyration: 19.55 Å; Cα contacts (8 Å, |Δi|>4): 28; chains: 2; bounding box: 19×13×67 Å